Protein AF-A0A0L8HE67-F1 (afdb_monomer_lite)

InterPro domains:
  IPR015919 Cadherin-like superfamily [SSF49313] (31-129)

pLDDT: mean 79.08, std 21.26, range [30.23, 96.44]

Structure (mmCIF, N/CA/C/O backbone):
data_AF-A0A0L8HE67-F1
#
_entry.id   AF-A0A0L8HE67-F1
#
loop_
_atom_site.group_PDB
_atom_site.id
_atom_site.type_symbol
_atom_site.label_atom_id
_atom_site.label_alt_id
_atom_site.label_comp_id
_atom_site.label_asym_id
_atom_site.label_entity_id
_atom_site.label_seq_id
_atom_site.pdbx_PDB_ins_code
_atom_site.Cartn_x
_atom_site.Cartn_y
_atom_site.Cartn_z
_atom_site.occupancy
_atom_site.B_iso_or_equiv
_atom_site.auth_seq_id
_atom_site.auth_comp_id
_atom_site.auth_asym_id
_atom_site.auth_atom_id
_atom_site.pdbx_PDB_model_num
ATOM 1 N N . MET A 1 1 ? 53.140 -35.657 26.227 1.00 46.22 1 MET A N 1
ATOM 2 C CA . MET A 1 1 ? 52.203 -34.653 26.783 1.00 46.22 1 MET A CA 1
ATOM 3 C C . MET A 1 1 ? 52.433 -33.326 26.075 1.00 46.22 1 MET A C 1
ATOM 5 O O . MET A 1 1 ? 53.588 -33.017 25.812 1.00 46.22 1 MET A O 1
ATOM 9 N N . LYS A 1 2 ? 51.345 -32.576 25.841 1.00 36.53 2 LYS A N 1
ATOM 10 C CA . LYS A 1 2 ? 51.148 -31.430 24.923 1.00 36.53 2 LYS A CA 1
ATOM 11 C C . LYS A 1 2 ? 50.919 -31.820 23.466 1.00 36.53 2 LYS A C 1
ATOM 13 O O . LYS A 1 2 ? 51.677 -32.613 22.933 1.00 36.53 2 LYS A O 1
ATOM 18 N N . ALA A 1 3 ? 49.990 -31.228 22.739 1.00 37.62 3 ALA A N 1
ATOM 19 C CA . ALA A 1 3 ? 48.660 -30.669 22.992 1.00 37.62 3 ALA A CA 1
ATOM 20 C C . ALA A 1 3 ? 48.126 -30.441 21.572 1.00 37.62 3 ALA A C 1
ATOM 22 O O . ALA A 1 3 ? 48.887 -30.076 20.675 1.00 37.62 3 ALA A O 1
ATOM 23 N N . ASN A 1 4 ? 46.861 -30.768 21.378 1.00 43.69 4 ASN A N 1
ATOM 24 C CA . ASN A 1 4 ? 46.161 -30.677 20.112 1.00 43.69 4 ASN A CA 1
ATOM 25 C C . ASN A 1 4 ? 45.748 -29.205 19.862 1.00 43.69 4 ASN A C 1
ATOM 27 O O . ASN A 1 4 ? 45.871 -28.378 20.766 1.00 43.69 4 ASN A O 1
ATOM 31 N N . ASP A 1 5 ? 45.229 -28.934 18.661 1.00 48.72 5 ASP A N 1
ATOM 32 C CA . ASP A 1 5 ? 44.349 -27.804 18.296 1.00 48.72 5 ASP A CA 1
ATOM 33 C C . ASP A 1 5 ? 44.995 -26.678 17.466 1.00 48.72 5 ASP A C 1
ATOM 35 O O . ASP A 1 5 ? 45.636 -25.755 17.960 1.00 48.72 5 ASP A O 1
ATOM 39 N N . GLY A 1 6 ? 44.743 -26.732 16.156 1.00 40.28 6 GLY A N 1
ATOM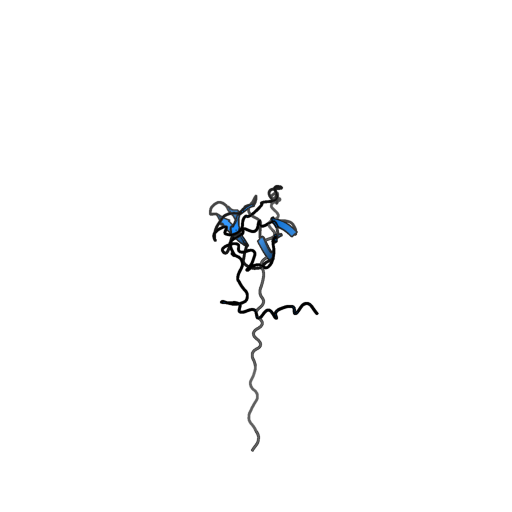 40 C CA . GLY A 1 6 ? 45.060 -25.676 15.196 1.00 40.28 6 GLY A CA 1
ATOM 41 C C . GLY A 1 6 ? 44.181 -25.781 13.952 1.00 40.28 6 GLY A C 1
ATOM 42 O O . GLY A 1 6 ? 44.685 -25.948 12.846 1.00 40.28 6 GLY A O 1
ATOM 43 N N . LEU A 1 7 ? 42.859 -25.760 14.156 1.00 43.41 7 LEU A N 1
ATOM 44 C CA . LEU A 1 7 ? 41.834 -25.689 13.109 1.00 43.41 7 LEU A CA 1
ATOM 45 C C . LEU A 1 7 ? 42.148 -24.556 12.121 1.00 43.41 7 LEU A C 1
ATOM 47 O O . LEU A 1 7 ? 42.139 -23.379 12.476 1.00 43.41 7 LEU A O 1
ATOM 51 N N . THR A 1 8 ? 42.405 -24.915 10.866 1.00 49.41 8 THR A N 1
ATOM 52 C CA . THR A 1 8 ? 42.575 -23.961 9.768 1.00 49.41 8 THR A CA 1
ATOM 53 C C . THR A 1 8 ? 41.190 -23.547 9.269 1.00 49.41 8 THR A C 1
ATOM 55 O O . THR A 1 8 ? 40.507 -24.306 8.583 1.00 49.41 8 THR A O 1
ATOM 58 N N . LEU A 1 9 ? 40.740 -22.357 9.667 1.00 36.81 9 LEU A N 1
ATOM 59 C CA . LEU A 1 9 ? 39.511 -21.737 9.173 1.00 36.81 9 LEU A CA 1
ATOM 60 C C . LEU A 1 9 ? 39.738 -21.216 7.747 1.00 36.81 9 LEU A C 1
ATOM 62 O O . LEU A 1 9 ? 40.539 -20.309 7.531 1.00 36.81 9 LEU A O 1
ATOM 66 N N . TRP A 1 10 ? 39.018 -21.775 6.776 1.00 40.94 10 TRP A N 1
ATOM 67 C CA . TRP A 1 10 ? 38.961 -21.236 5.420 1.00 40.94 10 TRP A CA 1
ATOM 68 C C . TRP A 1 10 ? 37.992 -20.053 5.387 1.00 40.94 10 TRP A C 1
ATOM 70 O O . TRP A 1 10 ? 36.788 -20.213 5.587 1.00 40.94 10 TRP A O 1
ATOM 80 N N . LEU A 1 11 ? 38.521 -18.857 5.138 1.00 33.16 11 LEU A N 1
ATOM 81 C CA . LEU A 1 11 ? 37.728 -17.662 4.875 1.00 33.16 11 LEU A CA 1
ATOM 82 C C . LEU A 1 11 ? 37.204 -17.739 3.432 1.00 33.16 11 LEU A C 1
ATOM 84 O O . LEU A 1 11 ? 37.963 -17.555 2.483 1.00 33.16 11 LEU A O 1
ATOM 88 N N . VAL A 1 12 ? 35.915 -18.030 3.252 1.00 39.56 12 VAL A N 1
ATOM 89 C CA . VAL A 1 12 ? 35.272 -17.952 1.932 1.00 39.56 12 VAL A CA 1
ATOM 90 C C . VAL A 1 12 ? 34.830 -16.509 1.707 1.00 39.56 12 VAL A C 1
ATOM 92 O O . VAL A 1 12 ? 33.843 -16.050 2.277 1.00 39.56 12 VAL A O 1
ATOM 95 N N . VAL A 1 13 ? 35.578 -15.777 0.883 1.00 34.84 13 VAL A N 1
ATOM 96 C CA . VAL A 1 13 ? 35.192 -14.439 0.424 1.00 34.84 13 VAL A CA 1
ATOM 97 C C . VAL A 1 13 ? 34.285 -14.601 -0.794 1.00 34.84 13 VAL A C 1
ATOM 99 O O . VAL A 1 13 ? 34.743 -14.985 -1.867 1.00 34.84 13 VAL A O 1
ATOM 102 N N . ILE A 1 14 ? 32.992 -14.317 -0.638 1.00 37.81 14 ILE A N 1
ATOM 103 C CA . ILE A 1 14 ? 32.044 -14.255 -1.757 1.00 37.81 14 ILE A CA 1
ATOM 104 C C . ILE A 1 14 ? 32.048 -12.816 -2.283 1.00 37.81 14 ILE A C 1
ATOM 106 O O . ILE A 1 14 ? 31.448 -11.928 -1.681 1.00 37.81 14 ILE A O 1
ATOM 110 N N . GLN A 1 15 ? 32.739 -12.565 -3.398 1.00 36.56 15 GLN A N 1
ATOM 111 C CA . GLN A 1 15 ? 32.585 -11.311 -4.139 1.00 36.56 15 GLN A CA 1
ATOM 112 C C . GLN A 1 15 ? 31.287 -11.361 -4.952 1.00 36.56 15 GLN A C 1
ATOM 114 O O . GLN A 1 15 ? 31.182 -12.084 -5.941 1.00 36.56 15 GLN A O 1
ATOM 119 N N . LEU A 1 16 ? 30.294 -10.573 -4.538 1.00 30.66 16 LEU A N 1
ATOM 120 C CA . LEU A 1 16 ? 29.086 -10.327 -5.319 1.00 30.66 16 LEU A CA 1
ATOM 121 C C . LEU A 1 16 ? 29.402 -9.280 -6.399 1.00 30.66 16 LEU A C 1
ATOM 123 O O . LEU A 1 16 ? 29.378 -8.077 -6.143 1.00 30.66 16 LEU A O 1
ATOM 127 N N . LEU A 1 17 ? 29.728 -9.736 -7.609 1.00 30.23 17 LEU A N 1
ATOM 128 C CA . LEU A 1 17 ? 29.886 -8.866 -8.773 1.00 30.23 17 LEU A CA 1
ATOM 129 C C . LEU A 1 17 ? 28.496 -8.467 -9.296 1.00 30.23 17 LEU A C 1
ATOM 131 O O . LEU A 1 17 ? 27.870 -9.204 -10.056 1.00 30.23 17 LEU A O 1
ATOM 135 N N . VAL A 1 18 ? 28.002 -7.297 -8.888 1.00 34.91 18 VAL A N 1
ATOM 136 C CA . VAL A 1 18 ? 26.814 -6.686 -9.500 1.00 34.91 18 VAL A CA 1
ATOM 137 C C . VAL A 1 18 ? 27.236 -6.089 -10.841 1.00 34.91 18 VAL A C 1
ATOM 139 O O . VAL A 1 18 ? 27.884 -5.046 -10.900 1.00 34.91 18 VAL A O 1
ATOM 142 N N . VAL A 1 19 ? 26.894 -6.770 -11.934 1.00 35.12 19 VAL A N 1
ATOM 143 C CA . VAL A 1 19 ? 27.101 -6.258 -13.293 1.00 35.12 19 VAL A CA 1
ATOM 144 C C . VAL A 1 19 ? 26.093 -5.133 -13.540 1.00 35.12 19 VAL A C 1
ATOM 146 O O . VAL A 1 19 ? 24.938 -5.376 -13.883 1.00 35.12 19 VAL A O 1
ATOM 149 N N . LEU A 1 20 ? 26.526 -3.884 -13.357 1.00 34.91 20 LEU A N 1
ATOM 150 C CA . LEU A 1 20 ? 25.793 -2.705 -13.817 1.00 34.91 20 LEU A CA 1
ATOM 151 C C . LEU A 1 20 ? 25.859 -2.663 -15.345 1.00 34.91 20 LEU A C 1
ATOM 153 O O . LEU A 1 20 ? 26.869 -2.283 -15.935 1.00 34.91 20 LEU A O 1
ATOM 157 N N . LYS A 1 21 ? 24.775 -3.085 -15.996 1.00 35.28 21 LYS A N 1
ATOM 158 C CA . LYS A 1 21 ? 24.605 -2.963 -17.444 1.00 35.28 21 LYS A CA 1
ATOM 159 C C . LYS A 1 21 ? 24.426 -1.476 -17.774 1.00 35.28 21 LYS A C 1
ATOM 161 O O . LYS A 1 21 ? 23.324 -0.945 -17.687 1.00 35.28 21 LYS A O 1
ATOM 166 N N . THR A 1 22 ? 25.507 -0.784 -18.127 1.00 43.28 22 THR A N 1
ATOM 167 C CA . THR A 1 22 ? 25.475 0.610 -18.594 1.00 43.28 22 THR A CA 1
ATOM 168 C C . THR A 1 22 ? 25.003 0.674 -20.047 1.00 43.28 22 THR A C 1
ATOM 170 O O . THR A 1 22 ? 25.760 0.945 -20.972 1.00 43.28 22 THR A O 1
ATOM 173 N N . GLY A 1 23 ? 23.715 0.405 -20.254 1.00 41.38 23 GLY A N 1
ATOM 174 C CA . GLY A 1 23 ? 23.005 0.761 -21.478 1.00 41.38 23 GLY A CA 1
ATOM 175 C C . GLY A 1 23 ? 22.181 2.016 -21.227 1.00 41.38 23 GLY A C 1
ATOM 176 O O . GLY A 1 23 ? 21.016 1.908 -20.860 1.00 41.38 23 GLY A O 1
ATOM 177 N N . PHE A 1 24 ? 22.772 3.203 -21.393 1.00 41.34 24 PHE A N 1
ATOM 178 C CA . PHE A 1 24 ? 22.009 4.453 -21.432 1.00 41.34 24 PHE A CA 1
ATOM 179 C C . PHE A 1 24 ? 21.224 4.509 -22.747 1.00 41.34 24 PHE A C 1
ATOM 181 O O . PHE A 1 24 ? 21.668 5.075 -23.742 1.00 41.34 24 PHE A O 1
ATOM 188 N N . VAL A 1 25 ? 20.042 3.901 -22.751 1.00 46.69 25 VAL A N 1
ATOM 189 C CA . VAL A 1 25 ? 18.968 4.307 -23.654 1.00 46.69 25 VAL A CA 1
ATOM 190 C C . VAL A 1 25 ? 18.226 5.392 -22.890 1.00 46.69 25 VAL A C 1
ATOM 192 O O . VAL A 1 25 ? 17.729 5.137 -21.794 1.00 46.69 25 VAL A O 1
ATOM 195 N N . SER A 1 26 ? 18.208 6.619 -23.411 1.00 48.47 26 SER A N 1
ATOM 196 C CA . SER A 1 26 ? 17.428 7.724 -22.842 1.00 48.47 26 SER A CA 1
ATOM 197 C C . SER A 1 26 ? 15.932 7.449 -23.044 1.00 48.47 26 SER A C 1
ATOM 199 O O . SER A 1 26 ? 15.270 8.092 -23.854 1.00 48.47 26 SER A O 1
ATOM 201 N N . GLY A 1 27 ? 15.415 6.442 -22.342 1.00 62.47 27 GLY A N 1
ATOM 202 C CA . GLY A 1 27 ? 13.994 6.220 -22.146 1.00 62.47 27 GLY A CA 1
ATOM 203 C C . GLY A 1 27 ? 13.473 7.287 -21.195 1.00 62.47 27 GLY A C 1
ATOM 204 O O . GLY A 1 27 ? 14.085 7.562 -20.159 1.00 62.47 27 GLY A O 1
ATOM 205 N N . VAL A 1 28 ? 12.375 7.934 -21.570 1.00 71.69 28 VAL A N 1
ATOM 206 C CA . VAL A 1 28 ? 11.735 8.932 -20.716 1.00 71.69 28 VAL A CA 1
ATOM 207 C C . VAL A 1 28 ? 11.088 8.205 -19.531 1.00 71.69 28 VAL A C 1
ATOM 209 O O . VAL A 1 28 ? 10.159 7.411 -19.699 1.00 71.69 28 VAL A O 1
ATOM 212 N N . CYS A 1 29 ? 11.632 8.449 -18.338 1.00 78.62 29 CYS A N 1
ATOM 213 C CA . CYS A 1 29 ? 11.173 7.898 -17.064 1.00 78.62 29 CYS A CA 1
ATOM 214 C C . CYS A 1 29 ? 10.008 8.728 -16.512 1.00 78.62 29 CYS A C 1
ATOM 216 O O .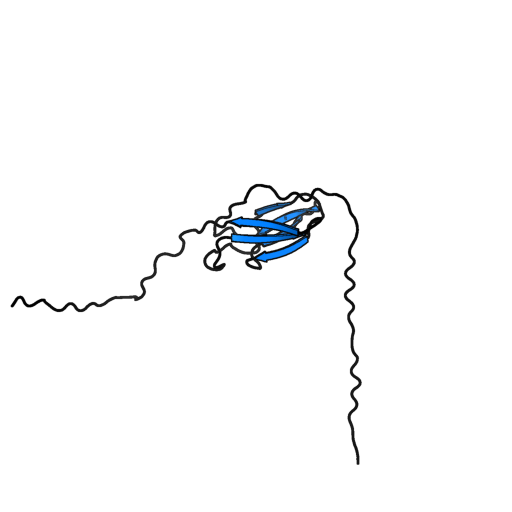 CYS A 1 29 ? 10.180 9.485 -15.547 1.00 78.62 29 CYS A O 1
ATOM 218 N N . ASP A 1 30 ? 8.842 8.605 -17.139 1.00 76.31 30 ASP A N 1
ATOM 219 C CA . ASP A 1 30 ? 7.651 9.337 -16.733 1.00 76.31 30 ASP A CA 1
ATOM 220 C C . ASP A 1 30 ? 6.848 8.534 -15.714 1.00 76.31 30 ASP A C 1
ATOM 222 O O . ASP A 1 30 ? 6.468 7.381 -15.925 1.00 76.31 30 ASP A O 1
ATOM 226 N N . ILE A 1 31 ? 6.578 9.181 -14.582 1.00 73.88 31 ILE A N 1
ATOM 227 C CA . ILE A 1 31 ? 5.544 8.740 -13.654 1.00 73.88 31 ILE A CA 1
ATOM 228 C C . ILE A 1 31 ? 4.242 9.402 -14.116 1.00 73.88 31 ILE A C 1
ATOM 230 O O . ILE A 1 31 ? 4.260 10.608 -14.380 1.00 73.88 31 ILE A O 1
ATOM 234 N N . PRO A 1 32 ? 3.105 8.685 -14.179 1.00 67.62 32 PRO A N 1
ATOM 235 C CA . PRO A 1 32 ? 1.817 9.332 -14.400 1.00 67.62 32 PRO A CA 1
ATOM 236 C C . PRO A 1 32 ? 1.610 10.447 -13.361 1.00 67.62 32 PRO A C 1
ATOM 238 O O . PRO A 1 32 ? 1.583 10.195 -12.160 1.00 67.62 32 PRO A O 1
ATOM 241 N N . SER A 1 33 ? 1.481 11.694 -13.826 1.00 54.72 33 SER A N 1
ATOM 242 C CA . SER A 1 33 ? 1.409 12.895 -12.972 1.00 54.72 33 SER A CA 1
ATOM 243 C C . SER A 1 33 ? 0.158 12.957 -12.082 1.00 54.72 33 SER A C 1
ATOM 245 O O . SER A 1 33 ? 0.037 13.858 -11.251 1.00 54.72 33 SER A O 1
ATOM 247 N N . SER A 1 34 ? -0.795 12.044 -12.254 1.00 59.59 34 SER A N 1
ATOM 248 C CA . SER A 1 34 ? -1.981 11.954 -11.411 1.00 59.59 34 SER A CA 1
ATOM 249 C C . SER A 1 34 ? -1.629 11.309 -10.075 1.00 59.59 34 SER A C 1
ATOM 251 O O . SER A 1 34 ? -1.145 10.179 -10.040 1.00 59.59 34 SER A O 1
ATOM 253 N N . THR A 1 35 ? -1.934 11.986 -8.968 1.00 64.69 35 THR A N 1
ATOM 254 C CA . THR A 1 35 ? -2.009 11.330 -7.660 1.00 64.69 35 THR A CA 1
ATOM 255 C C . THR A 1 35 ? -3.053 10.218 -7.739 1.00 64.69 35 THR A C 1
ATOM 257 O O . THR A 1 35 ? -4.230 10.487 -7.968 1.00 64.69 35 THR A O 1
ATOM 260 N N . ILE A 1 36 ? -2.620 8.966 -7.593 1.00 80.00 36 ILE A N 1
ATOM 261 C CA . ILE A 1 36 ? -3.509 7.807 -7.669 1.00 80.00 36 ILE A CA 1
ATOM 262 C C . ILE A 1 36 ? -4.053 7.556 -6.269 1.00 80.00 36 ILE A C 1
ATOM 264 O O . ILE A 1 36 ? -3.316 7.142 -5.372 1.00 80.00 36 ILE A O 1
ATOM 268 N N . LEU A 1 37 ? -5.335 7.860 -6.084 1.00 88.00 37 LEU A N 1
ATOM 269 C CA . LEU A 1 37 ? -6.049 7.602 -4.842 1.00 88.00 37 LEU A CA 1
ATOM 270 C C . LEU A 1 37 ? -6.406 6.116 -4.771 1.00 88.00 37 LEU A C 1
ATOM 272 O O . LEU A 1 37 ? -7.084 5.599 -5.657 1.00 88.00 37 LEU A O 1
ATOM 276 N N . LEU A 1 38 ? -5.954 5.442 -3.718 1.00 92.19 38 LEU A N 1
ATOM 277 C CA . LEU A 1 38 ? -6.371 4.083 -3.402 1.00 92.19 38 LEU A CA 1
ATOM 278 C C . LEU A 1 38 ? -7.478 4.127 -2.359 1.00 92.19 38 LEU A C 1
ATOM 280 O O . LEU A 1 38 ? -7.503 4.997 -1.491 1.00 92.19 38 LEU A O 1
ATOM 284 N N . THR A 1 39 ? -8.379 3.162 -2.424 1.00 92.38 39 THR A N 1
ATOM 285 C CA . THR A 1 39 ? -9.307 2.889 -1.331 1.00 92.38 39 THR A CA 1
ATOM 286 C C . THR A 1 39 ? -8.763 1.719 -0.529 1.00 92.38 39 THR A C 1
ATOM 288 O O . THR A 1 39 ? -8.043 0.864 -1.047 1.00 92.38 39 THR A O 1
ATOM 291 N N . GLU A 1 40 ? -9.077 1.685 0.751 1.00 93.19 40 GLU A N 1
ATOM 292 C CA . GLU A 1 40 ? -8.879 0.492 1.552 1.00 93.19 40 GLU A CA 1
ATOM 293 C C . GLU A 1 40 ? -9.598 -0.733 0.955 1.00 93.19 40 GLU A C 1
ATOM 295 O O . GLU A 1 40 ? -10.556 -0.604 0.188 1.00 93.19 40 GLU A O 1
ATOM 300 N N . ASN A 1 41 ? -9.118 -1.931 1.285 1.00 93.00 41 ASN A N 1
ATOM 301 C CA . ASN A 1 41 ? -9.570 -3.223 0.765 1.00 93.00 41 ASN A CA 1
ATOM 302 C C . ASN A 1 41 ? -9.357 -3.440 -0.729 1.00 93.00 41 ASN A C 1
ATOM 304 O O . ASN A 1 41 ? -9.929 -4.366 -1.309 1.00 93.00 41 ASN A O 1
ATOM 308 N N . VAL A 1 42 ? -8.490 -2.645 -1.363 1.00 93.12 42 VAL A N 1
ATOM 309 C CA . VAL A 1 42 ? -7.982 -2.991 -2.692 1.00 93.12 42 VAL A CA 1
ATOM 310 C C . VAL A 1 42 ? -7.333 -4.380 -2.602 1.00 93.12 42 VAL A C 1
ATOM 312 O O . VAL A 1 42 ? -6.389 -4.555 -1.821 1.00 93.12 42 VAL A O 1
ATOM 315 N N . PRO A 1 43 ? -7.820 -5.375 -3.372 1.00 95.12 43 PRO A N 1
ATOM 316 C CA . PRO A 1 43 ? -7.308 -6.734 -3.301 1.00 95.12 43 PRO A CA 1
ATOM 317 C C . PRO A 1 43 ? -5.838 -6.808 -3.686 1.00 95.12 43 PRO A C 1
ATOM 319 O O . PRO A 1 43 ? -5.319 -5.950 -4.406 1.00 95.12 43 PRO A O 1
ATOM 322 N N . LYS A 1 44 ? -5.184 -7.891 -3.269 1.00 95.88 44 LYS A N 1
ATOM 323 C CA . LYS A 1 44 ? -3.861 -8.268 -3.768 1.00 95.88 44 LYS A CA 1
ATOM 324 C C . LYS A 1 44 ? -3.860 -8.377 -5.303 1.00 95.88 44 LYS A C 1
ATOM 326 O O . LYS A 1 44 ? -4.865 -8.744 -5.902 1.00 95.88 44 LYS A O 1
ATOM 331 N N . ASP A 1 45 ? -2.708 -8.097 -5.910 1.00 94.81 45 ASP A N 1
ATOM 332 C CA . ASP A 1 45 ? -2.439 -8.177 -7.348 1.00 94.81 45 ASP A CA 1
ATOM 333 C C . ASP A 1 45 ? -3.219 -7.163 -8.205 1.00 94.81 45 ASP A C 1
ATOM 335 O O . ASP A 1 45 ? -3.207 -7.239 -9.434 1.00 94.81 45 ASP A O 1
ATOM 339 N N . THR A 1 46 ? -3.820 -6.149 -7.578 1.00 93.56 46 THR A N 1
ATOM 340 C CA . THR A 1 46 ? -4.459 -5.032 -8.280 1.00 93.56 46 THR A CA 1
ATOM 341 C C . THR A 1 46 ? -3.395 -4.097 -8.838 1.00 93.56 46 THR A C 1
ATOM 343 O O . THR A 1 46 ? -2.537 -3.617 -8.097 1.00 93.56 46 THR A O 1
ATOM 346 N N . VAL A 1 47 ? -3.450 -3.814 -10.140 1.00 92.56 47 VAL A N 1
ATOM 347 C CA . VAL A 1 47 ? -2.557 -2.846 -10.790 1.00 92.56 47 VAL A CA 1
ATOM 348 C C . VAL A 1 47 ? -2.951 -1.433 -10.370 1.00 92.56 47 VAL A C 1
ATOM 350 O O . VAL A 1 47 ? -4.091 -1.023 -10.566 1.00 92.56 47 VAL A O 1
ATOM 353 N N . VAL A 1 48 ? -2.000 -0.689 -9.805 1.00 91.38 48 VAL A N 1
ATOM 354 C CA . VAL A 1 48 ? -2.221 0.674 -9.299 1.00 91.38 48 VAL A CA 1
ATOM 355 C C . VAL A 1 48 ? -1.539 1.745 -10.138 1.00 91.38 48 VAL A C 1
ATOM 357 O O . VAL A 1 48 ? -1.957 2.890 -10.084 1.00 91.38 48 VAL A O 1
ATOM 360 N N . ALA A 1 49 ? -0.502 1.414 -10.909 1.00 89.25 49 ALA A N 1
ATOM 361 C CA . ALA A 1 49 ? 0.147 2.364 -11.809 1.00 89.25 49 ALA A CA 1
ATOM 362 C C . ALA A 1 49 ? 0.842 1.636 -12.959 1.00 89.25 49 ALA A C 1
ATOM 364 O O . ALA A 1 49 ? 1.473 0.606 -12.737 1.00 89.25 49 ALA A O 1
ATOM 365 N N . ASN A 1 50 ? 0.793 2.211 -14.159 1.00 87.75 50 ASN A N 1
ATOM 366 C CA . ASN A 1 50 ? 1.610 1.782 -15.293 1.00 87.75 50 ASN A CA 1
ATOM 367 C C . ASN A 1 50 ? 2.794 2.739 -15.445 1.00 87.75 50 ASN A C 1
ATOM 369 O O . ASN A 1 50 ? 2.624 3.952 -15.322 1.00 87.75 50 ASN A O 1
ATOM 373 N N . LEU A 1 51 ? 3.978 2.192 -15.704 1.00 86.56 51 LEU A N 1
ATOM 374 C CA . LEU A 1 51 ? 5.217 2.941 -15.877 1.00 86.56 51 LEU A CA 1
ATOM 375 C C . LEU A 1 51 ? 5.672 2.855 -17.336 1.00 86.56 51 LEU A C 1
ATOM 377 O O . LEU A 1 51 ? 5.494 1.832 -18.001 1.00 86.56 51 LEU A O 1
ATOM 381 N N . THR A 1 52 ? 6.252 3.937 -17.848 1.00 76.56 52 THR A N 1
ATOM 382 C CA . THR A 1 52 ? 6.743 3.996 -19.230 1.00 76.56 52 THR A CA 1
ATOM 383 C C . THR A 1 52 ? 8.110 3.325 -19.354 1.00 76.56 52 THR A C 1
ATOM 385 O O . THR A 1 52 ? 8.951 3.495 -18.483 1.00 76.56 52 THR A O 1
ATOM 388 N N . THR A 1 53 ? 8.397 2.667 -20.480 1.00 70.19 53 THR A N 1
ATOM 389 C CA . THR A 1 53 ? 9.737 2.135 -20.836 1.00 70.19 53 THR A CA 1
ATOM 390 C C . THR A 1 53 ? 10.284 0.993 -19.959 1.00 70.19 53 THR A C 1
ATOM 392 O O . THR A 1 53 ? 9.689 0.606 -18.954 1.00 70.19 53 THR A O 1
ATOM 395 N N . ASP A 1 54 ? 11.446 0.465 -20.364 1.00 68.31 54 ASP A N 1
ATOM 396 C CA . ASP A 1 54 ? 11.966 -0.844 -19.949 1.00 68.31 54 ASP A CA 1
ATOM 397 C C . ASP A 1 54 ? 13.061 -0.780 -18.859 1.00 68.31 54 ASP A C 1
ATOM 399 O O . ASP A 1 54 ? 13.778 -1.760 -18.652 1.00 68.31 54 ASP A O 1
ATOM 403 N N . ASN A 1 55 ? 13.252 0.358 -18.174 1.00 82.12 55 ASN A N 1
ATOM 404 C CA . ASN A 1 55 ? 14.391 0.540 -17.256 1.00 82.12 55 ASN A CA 1
ATOM 405 C C . ASN A 1 55 ? 14.007 1.063 -15.865 1.00 82.12 55 ASN A C 1
ATOM 407 O O . ASN A 1 55 ? 14.593 2.020 -15.355 1.00 82.12 55 ASN A O 1
ATOM 411 N N . TRP A 1 56 ? 13.019 0.421 -15.245 1.00 88.75 56 TRP A N 1
ATOM 412 C CA . TRP A 1 56 ? 12.650 0.684 -13.857 1.00 88.75 56 TRP A CA 1
ATOM 413 C C . TRP A 1 56 ? 13.243 -0.359 -12.921 1.00 88.75 56 TRP A C 1
ATOM 415 O O . TRP A 1 56 ? 13.194 -1.559 -13.185 1.00 88.75 56 TRP A O 1
ATOM 425 N N . SER A 1 57 ? 13.727 0.091 -11.767 1.00 91.25 57 SER A N 1
ATOM 426 C CA . SER A 1 57 ? 13.980 -0.794 -10.631 1.00 91.25 57 SER A CA 1
ATOM 427 C C . SER A 1 57 ? 13.293 -0.291 -9.366 1.00 91.25 57 SER A C 1
ATOM 429 O O . SER A 1 57 ? 13.052 0.905 -9.189 1.00 91.25 57 SER A O 1
ATOM 431 N N . PHE A 1 58 ? 12.922 -1.236 -8.504 1.00 92.69 58 PHE A N 1
ATOM 432 C CA . PHE A 1 58 ? 12.267 -0.960 -7.232 1.00 92.69 58 PHE A CA 1
ATOM 433 C C . PHE A 1 58 ? 13.325 -0.793 -6.146 1.00 92.69 58 PHE A C 1
ATOM 435 O O . PHE A 1 58 ? 14.134 -1.696 -5.940 1.00 92.69 58 PHE A O 1
ATOM 442 N N . SER A 1 59 ? 13.305 0.346 -5.456 1.00 93.88 59 SER A N 1
ATOM 443 C CA . SER A 1 59 ? 14.189 0.596 -4.317 1.00 93.88 59 SER A CA 1
ATOM 444 C C . SER A 1 59 ? 13.511 0.159 -3.022 1.00 93.88 59 SER A C 1
ATOM 446 O O . SER A 1 59 ? 13.953 -0.788 -2.372 1.00 93.88 59 SER A O 1
ATOM 448 N N . ASN A 1 60 ? 12.397 0.802 -2.657 1.00 94.19 60 ASN A N 1
ATOM 449 C CA . ASN A 1 60 ? 11.642 0.460 -1.455 1.00 94.19 60 ASN A CA 1
ATOM 450 C C . ASN A 1 60 ? 10.172 0.916 -1.524 1.00 94.19 60 ASN A C 1
ATOM 452 O O . ASN A 1 60 ? 9.768 1.685 -2.400 1.00 94.19 60 ASN A O 1
ATOM 456 N N . SER A 1 61 ? 9.373 0.456 -0.557 1.00 94.00 61 SER A N 1
ATOM 457 C CA . SER A 1 61 ? 8.065 1.033 -0.246 1.00 94.00 61 SER A CA 1
ATOM 458 C C . SER A 1 61 ? 7.906 1.258 1.252 1.00 94.00 61 SER A C 1
ATOM 460 O O . SER A 1 61 ? 8.458 0.521 2.070 1.00 94.00 61 SER A O 1
ATOM 462 N N . THR A 1 62 ? 7.113 2.261 1.615 1.00 94.69 62 THR A N 1
ATOM 463 C CA . THR A 1 62 ? 6.704 2.534 2.994 1.00 94.69 62 THR A CA 1
ATOM 464 C C . THR A 1 62 ? 5.187 2.722 3.052 1.00 94.69 62 THR A C 1
ATOM 466 O O . THR A 1 62 ? 4.705 3.695 2.476 1.00 94.69 62 THR A O 1
ATOM 469 N N . PRO A 1 63 ? 4.439 1.862 3.765 1.00 94.75 63 PRO A N 1
ATOM 470 C CA . PRO A 1 63 ? 4.904 0.660 4.464 1.00 94.75 63 PRO A CA 1
ATOM 471 C C . PRO A 1 63 ? 5.510 -0.403 3.530 1.00 94.75 63 PRO A C 1
ATOM 473 O O . PRO A 1 63 ? 5.224 -0.451 2.328 1.00 94.75 63 PRO A O 1
ATOM 476 N N . PHE A 1 64 ? 6.379 -1.250 4.081 1.00 93.31 64 PHE A N 1
ATOM 477 C CA . PHE A 1 64 ? 7.025 -2.318 3.319 1.00 93.31 64 PHE A CA 1
ATOM 478 C C . PHE A 1 64 ? 6.014 -3.411 2.944 1.00 93.31 64 PHE A C 1
ATOM 480 O O . PHE A 1 64 ? 5.167 -3.781 3.754 1.00 93.31 64 PHE A O 1
ATOM 487 N N . GLY A 1 65 ? 6.114 -3.936 1.721 1.00 92.94 65 GLY A N 1
ATOM 488 C CA . GLY A 1 65 ? 5.357 -5.117 1.293 1.00 92.94 65 GLY A CA 1
ATOM 489 C C . GLY A 1 65 ? 3.919 -4.866 0.829 1.00 92.94 65 GLY A C 1
ATOM 490 O O . GLY A 1 65 ? 3.195 -5.829 0.603 1.00 92.94 65 GLY A O 1
ATOM 491 N N . TYR A 1 66 ? 3.491 -3.612 0.660 1.00 95.06 66 TYR A N 1
ATOM 492 C CA . TYR A 1 66 ? 2.149 -3.299 0.141 1.00 95.06 66 TYR A CA 1
ATOM 493 C C . TYR A 1 66 ? 2.120 -3.092 -1.370 1.00 95.06 66 TYR A C 1
ATOM 495 O O . TYR A 1 66 ? 1.109 -3.390 -1.998 1.00 95.06 66 TYR A O 1
ATOM 503 N N . ILE A 1 67 ? 3.222 -2.636 -1.969 1.00 95.50 67 ILE A N 1
ATOM 504 C CA . ILE A 1 67 ? 3.337 -2.402 -3.411 1.00 95.50 67 ILE A CA 1
ATOM 505 C C . ILE A 1 67 ? 4.575 -3.117 -3.940 1.00 95.50 67 ILE A C 1
ATOM 507 O O . ILE A 1 67 ? 5.623 -3.117 -3.297 1.00 95.50 67 ILE A O 1
ATOM 511 N N . THR A 1 68 ? 4.450 -3.709 -5.124 1.00 95.38 68 THR A N 1
ATOM 512 C CA . THR A 1 68 ? 5.555 -4.348 -5.845 1.00 95.38 68 THR A CA 1
ATOM 513 C C . THR A 1 68 ? 5.621 -3.851 -7.276 1.00 95.38 68 THR A C 1
ATOM 515 O O . THR A 1 68 ? 4.599 -3.531 -7.882 1.00 95.38 68 THR A O 1
ATOM 518 N N . LEU A 1 69 ? 6.839 -3.810 -7.810 1.00 94.38 69 LEU A N 1
ATOM 519 C CA . LEU A 1 69 ? 7.098 -3.594 -9.225 1.00 94.38 69 LEU A CA 1
ATOM 520 C C . LEU A 1 69 ? 7.041 -4.934 -9.961 1.00 94.38 69 LEU A C 1
ATOM 522 O O . LEU A 1 69 ? 7.594 -5.929 -9.488 1.00 94.38 69 LEU A O 1
ATOM 526 N N . GLN A 1 70 ? 6.375 -4.961 -11.106 1.00 93.06 70 GLN A N 1
ATOM 527 C CA . GLN A 1 70 ? 6.309 -6.106 -12.007 1.00 93.06 70 GLN A CA 1
ATOM 528 C C . GLN A 1 70 ? 6.543 -5.648 -13.439 1.00 93.06 70 GLN A C 1
ATOM 530 O O . GLN A 1 70 ? 6.255 -4.503 -13.781 1.00 93.06 70 GLN A O 1
ATOM 535 N N . ASN A 1 71 ? 7.031 -6.556 -14.272 1.00 90.31 71 ASN A N 1
ATOM 536 C CA . ASN A 1 71 ? 7.109 -6.384 -15.711 1.00 90.31 71 ASN A CA 1
ATOM 537 C C . ASN A 1 71 ? 6.135 -7.342 -16.404 1.00 90.31 71 ASN A C 1
ATOM 539 O O . ASN A 1 71 ? 5.900 -8.456 -15.939 1.00 90.31 71 ASN A O 1
ATOM 543 N N . ASN A 1 72 ? 5.568 -6.914 -17.527 1.00 82.75 72 ASN A N 1
ATOM 544 C CA . ASN A 1 72 ? 4.806 -7.801 -18.397 1.00 82.75 72 ASN A CA 1
ATOM 545 C C . ASN A 1 72 ? 5.702 -8.418 -19.485 1.00 82.75 72 ASN A C 1
ATOM 547 O O . ASN A 1 72 ? 6.879 -8.086 -19.632 1.00 82.75 72 ASN A O 1
ATOM 551 N N . THR A 1 73 ? 5.121 -9.314 -20.284 1.00 82.88 73 THR A N 1
ATOM 552 C CA . THR A 1 73 ? 5.802 -9.995 -21.399 1.00 82.88 73 THR A CA 1
ATOM 553 C C . THR A 1 73 ? 6.278 -9.037 -22.498 1.00 82.88 73 THR A C 1
ATOM 555 O O . THR A 1 73 ? 7.148 -9.396 -23.283 1.00 82.88 73 THR A O 1
ATOM 558 N N . PHE A 1 74 ? 5.735 -7.819 -22.548 1.00 78.00 74 PHE A N 1
ATOM 559 C CA . PHE A 1 74 ? 6.043 -6.802 -23.553 1.00 78.00 74 PHE A CA 1
ATOM 560 C C . PHE A 1 74 ? 7.081 -5.772 -23.077 1.00 78.00 74 PHE A C 1
ATOM 562 O O . PHE A 1 74 ? 7.298 -4.783 -23.766 1.00 78.00 74 PHE A O 1
ATOM 569 N N . GLY A 1 75 ? 7.709 -5.983 -21.914 1.00 76.50 75 GLY A N 1
ATOM 570 C CA . GLY A 1 75 ? 8.750 -5.096 -21.378 1.00 76.50 75 GLY A CA 1
ATOM 571 C C . GLY A 1 75 ? 8.232 -3.917 -20.551 1.00 76.50 75 GLY A C 1
ATOM 572 O O . GLY A 1 75 ? 9.022 -3.257 -19.883 1.00 76.50 75 GLY A O 1
ATOM 573 N N . TYR A 1 76 ? 6.915 -3.699 -20.492 1.00 81.81 76 TYR A N 1
ATOM 574 C CA . TYR A 1 76 ? 6.346 -2.622 -19.686 1.00 81.81 76 TYR A CA 1
ATOM 575 C C . TYR A 1 76 ? 6.333 -2.971 -18.205 1.00 81.81 76 TYR A C 1
ATOM 577 O O . TYR A 1 76 ? 6.018 -4.100 -17.812 1.00 81.81 76 TYR A O 1
ATOM 585 N N . PHE A 1 77 ? 6.589 -1.958 -17.384 1.00 89.62 77 PHE A N 1
ATOM 586 C CA . PHE A 1 77 ? 6.559 -2.062 -15.937 1.00 89.62 77 PHE A CA 1
ATOM 587 C C . PHE A 1 77 ? 5.255 -1.512 -15.362 1.00 89.62 77 PHE A C 1
ATOM 589 O O . PHE A 1 77 ? 4.683 -0.545 -15.861 1.00 89.62 77 PHE A O 1
ATOM 596 N N . TYR A 1 78 ? 4.790 -2.116 -14.278 1.00 90.75 78 TYR A N 1
ATOM 597 C CA . TYR A 1 78 ? 3.623 -1.658 -13.542 1.00 90.75 78 TYR A CA 1
ATOM 598 C C . TYR A 1 78 ? 3.785 -1.929 -12.049 1.00 90.75 78 TYR A C 1
ATOM 600 O O . TYR A 1 78 ? 4.495 -2.841 -11.619 1.00 90.75 78 TYR A O 1
ATOM 608 N N . LEU A 1 79 ? 3.120 -1.106 -11.250 1.00 92.62 79 LEU A N 1
ATOM 609 C CA . LEU A 1 79 ? 2.994 -1.296 -9.817 1.00 92.62 79 LEU A CA 1
ATOM 610 C C . LEU A 1 79 ? 1.699 -2.035 -9.526 1.00 92.62 79 LEU A C 1
ATOM 612 O O . LEU A 1 79 ? 0.640 -1.665 -10.038 1.00 92.62 79 LEU A O 1
ATOM 616 N N . LYS A 1 80 ? 1.777 -3.049 -8.670 1.00 94.25 80 LYS A N 1
ATOM 617 C CA . LYS A 1 80 ? 0.607 -3.762 -8.160 1.00 94.25 80 LYS A CA 1
ATOM 618 C C . LYS A 1 80 ? 0.634 -3.877 -6.646 1.00 94.25 80 LYS A C 1
ATOM 620 O O . LYS A 1 80 ? 1.706 -3.857 -6.033 1.00 94.25 80 LYS A O 1
ATOM 625 N N . THR A 1 81 ? -0.536 -4.055 -6.052 1.00 95.69 81 THR A N 1
ATOM 626 C CA . THR A 1 81 ? -0.659 -4.382 -4.633 1.00 95.69 81 THR A CA 1
ATOM 627 C C . THR A 1 81 ? -0.074 -5.768 -4.350 1.00 95.69 81 THR A C 1
ATOM 629 O O . THR A 1 81 ? -0.372 -6.747 -5.032 1.00 95.69 81 THR A O 1
ATOM 632 N N . ALA A 1 82 ? 0.796 -5.870 -3.347 1.00 96.06 82 ALA A N 1
ATOM 633 C CA . ALA A 1 82 ? 1.386 -7.146 -2.926 1.00 96.06 82 ALA A CA 1
ATOM 634 C C . ALA A 1 82 ? 0.511 -7.898 -1.912 1.00 96.06 82 ALA A C 1
ATOM 636 O O . ALA A 1 82 ? 0.641 -9.116 -1.757 1.00 96.06 82 ALA A O 1
ATOM 637 N N . LYS A 1 83 ? -0.399 -7.179 -1.252 1.00 95.81 83 LYS A N 1
ATOM 638 C CA . LYS A 1 83 ? -1.418 -7.702 -0.345 1.00 95.81 83 LYS A CA 1
ATOM 639 C C . LYS A 1 83 ? -2.626 -6.767 -0.312 1.00 95.81 83 LYS A C 1
ATOM 641 O O . LYS A 1 83 ? -2.604 -5.723 -0.962 1.00 95.81 83 LYS A O 1
ATOM 646 N N . VAL A 1 84 ? -3.665 -7.168 0.416 1.00 95.81 84 VAL A N 1
ATOM 647 C CA . VAL A 1 84 ? -4.843 -6.325 0.647 1.00 95.81 84 VAL A CA 1
ATOM 648 C C . VAL A 1 84 ? -4.414 -5.052 1.380 1.00 95.81 84 VAL A C 1
ATOM 650 O O . VAL A 1 84 ? -3.590 -5.109 2.294 1.00 95.81 84 VAL A O 1
ATOM 653 N N . ILE A 1 85 ? -4.916 -3.906 0.926 1.00 95.44 85 ILE A N 1
ATOM 654 C CA . ILE A 1 85 ? -4.669 -2.616 1.573 1.00 95.44 85 ILE A CA 1
ATOM 655 C C . ILE A 1 85 ? -5.571 -2.504 2.803 1.00 95.44 85 ILE A C 1
ATOM 657 O O . ILE A 1 85 ? -6.784 -2.572 2.654 1.00 95.44 85 ILE A O 1
ATOM 661 N N . ASP A 1 86 ? -4.972 -2.308 3.973 1.00 95.06 86 ASP A N 1
ATOM 662 C CA . ASP A 1 86 ? -5.645 -2.211 5.276 1.00 95.06 86 ASP A CA 1
ATOM 663 C C . ASP A 1 86 ? -4.972 -1.071 6.064 1.00 95.06 86 ASP A C 1
ATOM 665 O O . ASP A 1 86 ? -3.766 -1.118 6.344 1.00 95.06 86 ASP A O 1
ATOM 669 N N . VAL A 1 87 ? -5.707 0.017 6.306 1.00 95.06 87 VAL A N 1
ATOM 670 C CA . VAL A 1 87 ? -5.193 1.248 6.924 1.00 95.06 87 VAL A CA 1
ATOM 671 C C . VAL A 1 87 ? -4.897 1.009 8.401 1.00 95.06 87 VAL A C 1
ATOM 673 O O . VAL A 1 87 ? -3.865 1.476 8.908 1.00 95.06 87 VAL A O 1
ATOM 676 N N . GLU A 1 88 ? -5.733 0.229 9.077 1.00 94.25 88 GLU A N 1
ATOM 677 C CA . GLU A 1 88 ? -5.556 -0.189 10.457 1.00 94.25 88 GLU A CA 1
ATOM 678 C C . GLU A 1 88 ? -4.337 -1.094 10.623 1.00 94.25 88 GLU A C 1
ATOM 680 O O . GLU A 1 88 ? -3.624 -0.950 11.619 1.00 94.25 88 GLU A O 1
ATOM 685 N N . GLU A 1 89 ? -4.035 -1.979 9.675 1.00 93.62 89 GLU A N 1
ATOM 686 C CA . GLU A 1 89 ? -2.812 -2.789 9.687 1.00 93.62 89 GLU A CA 1
ATOM 687 C C . GLU A 1 89 ? -1.578 -1.926 9.374 1.00 93.62 89 GLU A C 1
ATOM 689 O O . GLU A 1 89 ? -0.554 -2.010 10.059 1.00 93.62 89 GLU A O 1
ATOM 694 N N . MET A 1 90 ? -1.664 -1.050 8.366 1.00 93.44 90 MET A N 1
ATOM 695 C CA . MET A 1 90 ? -0.574 -0.150 7.963 1.00 93.44 90 MET A CA 1
ATOM 696 C C . MET A 1 90 ? -0.207 0.886 9.022 1.00 93.44 90 MET A C 1
ATOM 698 O O . MET A 1 90 ? 0.931 1.371 9.027 1.00 93.44 90 MET A O 1
ATOM 702 N N . LYS A 1 91 ? -1.178 1.288 9.853 1.00 91.94 91 LYS A N 1
ATOM 703 C CA . LYS A 1 91 ? -1.119 2.473 10.724 1.00 91.94 91 LYS A CA 1
ATOM 704 C C . LYS A 1 91 ? -0.754 3.752 9.955 1.00 91.94 91 LYS A C 1
ATOM 706 O O . LYS A 1 91 ? -0.091 4.642 10.494 1.00 91.94 91 LYS A O 1
ATOM 711 N N . ARG A 1 92 ? -1.122 3.827 8.668 1.00 92.12 92 ARG A N 1
ATOM 712 C CA . ARG A 1 92 ? -0.798 4.932 7.749 1.00 92.12 92 ARG A CA 1
ATOM 713 C C . ARG A 1 92 ? -1.855 5.077 6.659 1.00 92.12 92 ARG A C 1
ATOM 715 O O . ARG A 1 92 ? -2.323 4.089 6.114 1.00 92.12 92 ARG A O 1
ATOM 722 N N . THR A 1 93 ? -2.096 6.319 6.252 1.00 93.81 93 THR A N 1
ATOM 723 C CA . THR A 1 93 ? -3.012 6.701 5.160 1.00 93.81 93 THR A CA 1
ATOM 724 C C . THR A 1 93 ? -2.288 6.997 3.844 1.00 93.81 93 THR A C 1
ATOM 726 O O . THR A 1 93 ? -2.852 7.576 2.918 1.00 93.81 93 THR A O 1
ATOM 729 N N . MET A 1 94 ? -1.001 6.654 3.754 1.00 93.69 94 MET A N 1
ATOM 730 C CA . MET A 1 94 ? -0.198 6.879 2.557 1.00 93.69 94 MET A CA 1
ATOM 731 C C . MET A 1 94 ? 0.790 5.738 2.349 1.00 93.69 94 MET A C 1
ATOM 733 O O . MET A 1 94 ? 1.458 5.307 3.294 1.00 93.69 94 MET A O 1
ATOM 737 N N . ILE A 1 95 ? 0.932 5.319 1.095 1.00 94.69 95 ILE A N 1
ATOM 738 C CA . ILE A 1 95 ? 1.985 4.412 0.656 1.00 94.69 95 ILE A CA 1
ATOM 739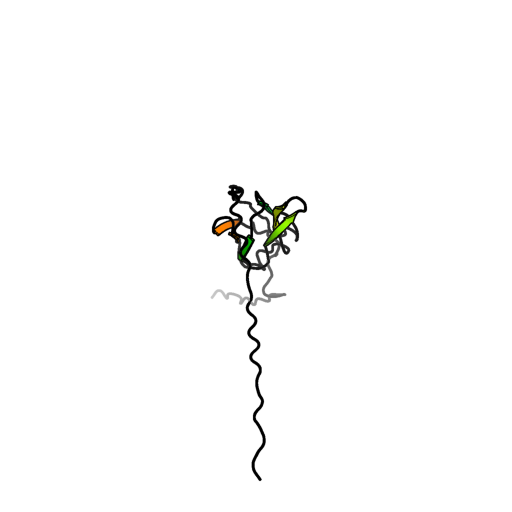 C C . ILE A 1 95 ? 2.943 5.197 -0.234 1.00 94.69 95 ILE A C 1
ATOM 741 O O . ILE A 1 95 ? 2.544 5.755 -1.255 1.00 94.69 95 ILE A O 1
ATOM 745 N N . LYS A 1 96 ? 4.215 5.250 0.150 1.00 94.00 96 LYS A N 1
ATOM 746 C CA . LYS A 1 96 ? 5.291 5.840 -0.651 1.00 94.00 96 LYS A CA 1
ATOM 747 C C . LYS A 1 96 ? 6.083 4.733 -1.318 1.00 94.00 96 LYS A C 1
ATOM 749 O O . LYS A 1 96 ? 6.451 3.767 -0.655 1.00 94.00 96 LYS A O 1
ATOM 754 N N . VAL A 1 97 ? 6.361 4.882 -2.603 1.00 93.69 97 VAL A N 1
ATOM 755 C CA . VAL A 1 97 ? 7.157 3.941 -3.391 1.00 93.69 97 VAL A CA 1
ATOM 756 C C . VAL A 1 97 ? 8.317 4.696 -4.010 1.00 93.69 97 VAL A C 1
ATOM 758 O O . VAL A 1 97 ? 8.109 5.711 -4.675 1.00 93.69 97 VAL A O 1
ATOM 761 N N . VAL A 1 98 ? 9.525 4.192 -3.785 1.00 93.12 98 VAL A N 1
ATOM 762 C CA . VAL A 1 98 ? 10.753 4.728 -4.362 1.00 93.12 98 VAL A CA 1
ATOM 763 C C . VAL A 1 98 ? 11.193 3.814 -5.493 1.00 93.12 98 VAL A C 1
ATOM 765 O O . VAL A 1 98 ? 11.464 2.624 -5.303 1.00 93.12 98 VAL A O 1
ATOM 768 N N . LEU A 1 99 ? 11.260 4.391 -6.682 1.00 92.50 99 LEU A N 1
ATOM 769 C CA . LEU A 1 99 ? 11.699 3.750 -7.906 1.00 92.50 99 LEU A CA 1
ATOM 770 C C . LEU A 1 99 ? 12.979 4.411 -8.406 1.00 92.50 99 LEU A C 1
ATOM 772 O O . LEU A 1 99 ? 13.255 5.572 -8.106 1.00 92.50 99 LEU A O 1
ATOM 776 N N . ILE A 1 100 ? 13.747 3.676 -9.199 1.00 91.06 100 ILE A N 1
ATOM 777 C CA . ILE A 1 100 ? 14.961 4.177 -9.834 1.00 91.06 100 ILE A CA 1
ATOM 778 C C . ILE A 1 100 ? 14.795 4.053 -11.345 1.00 91.06 100 ILE A C 1
ATOM 780 O O . ILE A 1 100 ? 14.610 2.950 -11.862 1.00 91.06 100 ILE A O 1
ATOM 784 N N . CYS A 1 101 ? 14.874 5.192 -12.031 1.00 87.81 101 CYS A N 1
ATOM 785 C CA . CYS A 1 101 ? 14.939 5.306 -13.486 1.00 87.81 101 CYS A CA 1
ATOM 786 C C . CYS A 1 101 ? 15.640 6.628 -13.817 1.00 87.81 101 CYS A C 1
ATOM 788 O O . CYS A 1 101 ? 15.086 7.709 -13.601 1.00 87.81 101 CYS A O 1
ATOM 790 N N . ASN A 1 102 ? 16.902 6.544 -14.255 1.00 85.88 102 ASN A N 1
ATOM 791 C CA . ASN A 1 102 ? 17.794 7.697 -14.460 1.00 85.88 102 ASN A CA 1
ATOM 792 C C . ASN A 1 102 ? 17.886 8.642 -13.237 1.00 85.88 102 ASN A C 1
ATOM 794 O O . ASN A 1 102 ? 18.072 9.848 -13.382 1.00 85.88 102 ASN A O 1
ATOM 798 N N . GLY A 1 103 ? 17.726 8.089 -12.032 1.00 86.50 103 GLY A N 1
ATOM 799 C CA . GLY A 1 103 ? 17.619 8.825 -10.772 1.00 86.50 103 GLY A CA 1
ATOM 800 C C . GLY A 1 103 ? 16.488 8.293 -9.895 1.00 86.50 103 GLY A C 1
ATOM 801 O O . GLY A 1 103 ? 15.720 7.424 -10.312 1.00 86.50 103 GLY A O 1
ATOM 802 N N . GLU A 1 104 ? 16.402 8.805 -8.670 1.00 90.12 104 GLU A N 1
ATOM 803 C CA . GLU A 1 104 ? 15.335 8.451 -7.736 1.00 90.12 104 GLU A CA 1
ATOM 804 C C . GLU A 1 104 ? 14.017 9.133 -8.120 1.00 90.12 104 GLU A C 1
ATOM 806 O O . GLU A 1 104 ? 13.972 10.312 -8.486 1.00 90.12 104 GLU A O 1
ATOM 811 N N . LYS A 1 105 ? 12.930 8.371 -8.036 1.00 88.81 105 LYS A N 1
ATOM 812 C CA . LYS A 1 105 ? 11.574 8.785 -8.373 1.00 88.81 105 LYS A CA 1
ATOM 813 C C . LYS A 1 105 ? 10.630 8.308 -7.276 1.00 88.81 105 LYS A C 1
ATOM 815 O O . LYS A 1 105 ? 10.637 7.132 -6.924 1.00 88.81 105 LYS A O 1
ATOM 820 N N . ILE A 1 106 ? 9.808 9.210 -6.744 1.00 90.31 106 ILE A N 1
ATOM 821 C CA . ILE A 1 106 ? 8.904 8.909 -5.629 1.00 90.31 106 ILE A CA 1
ATOM 822 C C . ILE A 1 106 ? 7.462 8.994 -6.113 1.00 90.31 106 ILE A C 1
ATOM 824 O O . ILE A 1 106 ? 7.033 10.027 -6.622 1.00 90.31 106 ILE A O 1
ATOM 828 N N . ILE A 1 107 ? 6.707 7.919 -5.901 1.00 89.44 107 ILE A N 1
ATOM 829 C CA . ILE A 1 107 ? 5.263 7.862 -6.129 1.00 89.44 107 ILE A CA 1
ATOM 830 C C . ILE A 1 107 ? 4.579 7.762 -4.773 1.00 89.44 107 ILE A C 1
ATOM 832 O O . ILE A 1 107 ? 4.984 6.970 -3.922 1.00 89.44 107 ILE A O 1
ATOM 836 N N . THR A 1 108 ? 3.550 8.576 -4.560 1.00 91.75 108 THR A N 1
ATOM 837 C CA . THR A 1 108 ? 2.743 8.531 -3.338 1.00 91.75 108 THR A CA 1
ATOM 838 C C . THR A 1 108 ? 1.314 8.149 -3.686 1.00 91.75 108 THR A C 1
ATOM 840 O O . THR A 1 108 ? 0.697 8.782 -4.540 1.00 91.75 108 THR A O 1
ATOM 843 N N . PHE A 1 109 ? 0.802 7.142 -2.987 1.00 92.44 109 PHE A N 1
ATOM 844 C CA . PHE A 1 109 ? -0.575 6.674 -3.051 1.00 92.44 109 PHE A CA 1
ATOM 845 C C . PHE A 1 109 ? -1.275 7.045 -1.741 1.00 92.44 109 PHE A C 1
ATOM 847 O O . PHE A 1 109 ? -1.036 6.387 -0.722 1.00 92.44 109 PHE A O 1
ATOM 854 N N . PRO A 1 110 ? -2.090 8.112 -1.708 1.00 93.94 110 PRO A N 1
ATOM 855 C CA . PRO A 1 110 ? -3.009 8.330 -0.603 1.00 93.94 110 PRO A CA 1
ATOM 85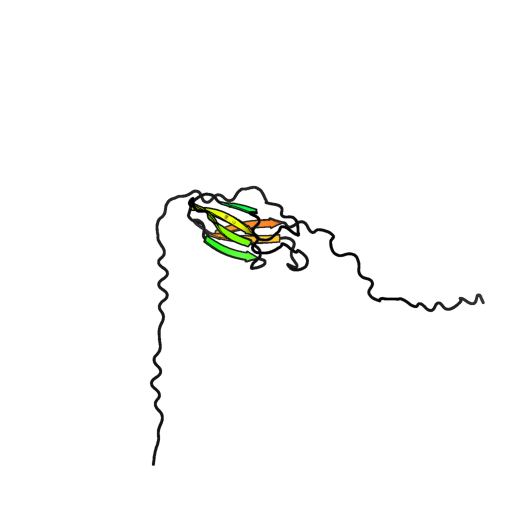6 C C . PRO A 1 110 ? -4.007 7.172 -0.542 1.00 93.94 110 PRO A C 1
ATOM 858 O O . PRO A 1 110 ? -4.445 6.676 -1.582 1.00 93.94 110 PRO A O 1
ATOM 861 N N . VAL A 1 111 ? -4.359 6.753 0.669 1.00 94.94 111 VAL A N 1
ATOM 862 C CA . VAL A 1 111 ? -5.322 5.681 0.918 1.00 94.94 111 VAL A CA 1
ATOM 863 C C . VAL A 1 111 ? -6.512 6.265 1.666 1.00 94.94 111 VAL A C 1
ATOM 865 O O . VAL A 1 111 ? -6.352 6.833 2.746 1.00 94.94 111 VAL A O 1
ATOM 868 N N . THR A 1 112 ? -7.697 6.147 1.078 1.00 94.00 112 THR A N 1
ATOM 869 C CA . THR A 1 112 ? -8.962 6.475 1.733 1.00 94.00 112 THR A CA 1
ATOM 870 C C . THR A 1 112 ? -9.373 5.324 2.640 1.00 94.00 112 THR A C 1
ATOM 872 O O . THR A 1 112 ? -9.615 4.219 2.153 1.00 94.00 112 THR A O 1
ATOM 875 N N . GLU A 1 113 ? -9.458 5.616 3.935 1.00 93.31 113 GLU A N 1
ATOM 876 C CA . GLU A 1 113 ? -9.982 4.725 4.974 1.00 93.31 113 GLU A CA 1
ATOM 877 C C . GLU A 1 113 ? -11.460 4.413 4.730 1.00 93.31 113 GLU A C 1
ATOM 879 O O . GLU A 1 113 ? -12.239 5.275 4.298 1.00 93.31 113 GLU A O 1
ATOM 884 N N . ARG A 1 114 ? -11.851 3.175 5.018 1.00 91.19 114 ARG A N 1
ATOM 885 C CA . ARG A 1 114 ? -13.237 2.733 4.988 1.00 91.19 114 ARG A CA 1
ATOM 886 C C . ARG A 1 114 ? -13.670 2.383 6.407 1.00 91.19 114 ARG A C 1
ATOM 888 O O . ARG A 1 114 ?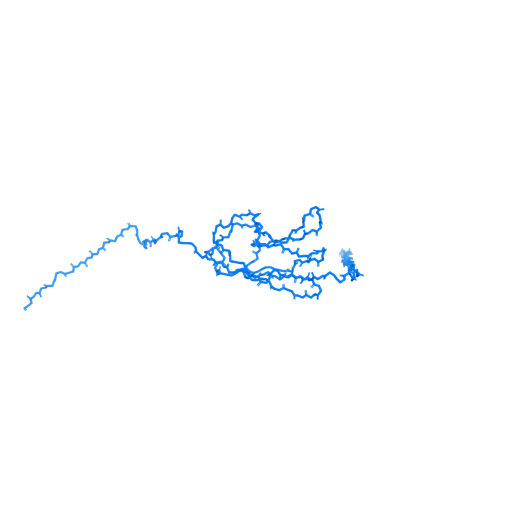 -12.991 1.667 7.121 1.00 91.19 114 ARG A O 1
ATOM 895 N N . ASN A 1 115 ? -14.852 2.852 6.807 1.00 89.19 115 ASN A N 1
ATOM 896 C CA . ASN A 1 115 ? -15.409 2.531 8.121 1.00 89.19 115 ASN A CA 1
ATOM 897 C C . ASN A 1 115 ? -15.869 1.062 8.181 1.00 89.19 115 ASN A C 1
ATOM 899 O O . ASN A 1 115 ? -17.036 0.760 7.921 1.00 89.19 115 ASN A O 1
ATOM 903 N N . GLU A 1 116 ? -14.939 0.157 8.476 1.00 90.06 116 GLU A N 1
ATOM 904 C CA . GLU A 1 116 ? -15.182 -1.289 8.572 1.00 90.06 116 GLU A CA 1
ATOM 905 C C . GLU A 1 116 ? -15.212 -1.807 10.008 1.00 90.06 116 GLU A C 1
ATOM 907 O O . GLU A 1 116 ? -15.743 -2.889 10.266 1.00 90.06 116 GLU A O 1
ATOM 912 N N . TYR A 1 117 ? -14.699 -1.015 10.950 1.00 88.62 117 TYR A N 1
ATOM 913 C CA . TYR A 1 117 ? -14.633 -1.363 12.361 1.00 88.62 117 TYR A CA 1
ATOM 914 C C . TYR A 1 117 ? -15.779 -0.694 13.127 1.00 88.62 117 TYR A C 1
ATOM 916 O O . TYR A 1 117 ? -15.690 0.490 13.464 1.00 88.62 117 TYR A O 1
ATOM 924 N N . PRO A 1 118 ? -16.871 -1.423 13.439 1.00 91.38 118 PRO A N 1
ATOM 925 C CA . PRO A 1 118 ? -17.909 -0.878 14.299 1.00 91.38 118 PRO A CA 1
ATOM 926 C C . PRO A 1 118 ? -17.330 -0.560 15.687 1.00 91.38 118 PRO A C 1
ATOM 928 O O . PRO A 1 118 ? -16.390 -1.225 16.137 1.00 91.38 118 PRO A O 1
ATOM 931 N N . PRO A 1 119 ? -17.897 0.426 16.404 1.00 93.75 119 PRO A N 1
ATOM 932 C CA . PRO A 1 119 ? -17.444 0.744 17.748 1.00 93.75 119 PRO A CA 1
ATOM 933 C C . PRO A 1 119 ? -17.594 -0.475 18.662 1.00 93.75 119 PRO A C 1
ATOM 935 O O . PRO A 1 119 ? -18.626 -1.149 18.667 1.00 93.75 119 PRO A O 1
ATOM 938 N N . LEU A 1 120 ? -16.561 -0.736 19.461 1.00 93.88 120 LEU A N 1
ATOM 939 C CA . LEU A 1 120 ? -16.561 -1.803 20.454 1.00 93.88 120 LEU A CA 1
ATOM 940 C C . LEU A 1 120 ? -16.814 -1.211 21.840 1.00 93.88 120 LEU A C 1
ATOM 942 O O . LEU A 1 120 ? -16.137 -0.272 22.263 1.00 93.88 120 LEU A O 1
ATOM 946 N N . PHE A 1 121 ? -17.780 -1.777 22.562 1.00 95.94 121 PHE A N 1
ATOM 947 C CA . PHE A 1 121 ? -17.944 -1.479 23.981 1.00 95.94 121 PHE A CA 1
ATOM 948 C C . PHE A 1 121 ? -16.738 -2.005 24.763 1.00 95.94 121 PHE A C 1
ATOM 950 O O . PHE A 1 121 ? -16.249 -3.103 24.502 1.00 95.94 121 PHE A O 1
ATOM 957 N N . THR A 1 122 ? -16.273 -1.234 25.748 1.00 96.25 122 THR A N 1
ATOM 958 C CA . THR A 1 122 ? -15.145 -1.645 26.600 1.00 96.25 122 THR A CA 1
ATOM 959 C C . THR A 1 122 ? -15.500 -2.803 27.529 1.00 96.25 122 THR A C 1
ATOM 961 O O . THR A 1 122 ? -14.620 -3.578 27.885 1.00 96.25 122 THR A O 1
ATOM 964 N N . ASN A 1 123 ? -16.779 -2.945 27.890 1.00 96.44 123 ASN A N 1
ATOM 965 C CA . ASN A 1 123 ? -17.303 -4.076 28.645 1.00 96.44 123 ASN A CA 1
ATOM 966 C C . ASN A 1 123 ? -18.453 -4.736 27.885 1.00 96.44 123 ASN A C 1
ATOM 968 O O . ASN A 1 123 ? -19.218 -4.073 27.187 1.00 96.44 123 ASN A O 1
ATOM 972 N N . THR A 1 124 ? -18.627 -6.039 28.091 1.00 96.00 124 THR A N 1
ATOM 973 C CA . THR A 1 124 ? -19.783 -6.793 27.577 1.00 96.00 124 THR A CA 1
ATOM 974 C C . THR A 1 124 ? -21.095 -6.384 28.251 1.00 96.00 124 THR A C 1
ATOM 976 O O . THR A 1 124 ? -22.167 -6.552 27.678 1.00 96.00 124 THR A O 1
ATOM 979 N N . SER A 1 125 ? -21.014 -5.826 29.461 1.00 96.31 125 SER A N 1
ATOM 980 C CA . SER A 1 125 ? -22.136 -5.270 30.215 1.00 96.31 125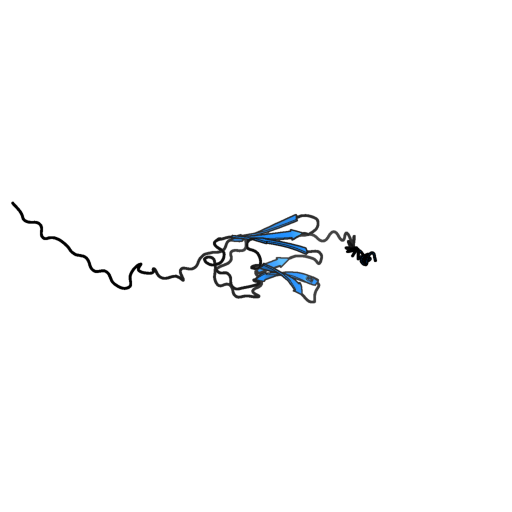 SER A CA 1
ATOM 981 C C . SER A 1 125 ? -21.652 -4.185 31.172 1.00 96.31 125 SER A C 1
ATOM 983 O O . SER A 1 125 ? -20.524 -4.253 31.661 1.00 96.31 125 SER A O 1
ATOM 985 N N . TYR A 1 126 ? -22.521 -3.231 31.501 1.00 96.12 126 TYR A N 1
ATOM 986 C CA . TYR A 1 126 ? -22.247 -2.188 32.487 1.00 96.12 126 TYR A CA 1
ATOM 987 C C . TYR A 1 126 ? -23.308 -2.232 33.582 1.00 96.12 126 TYR A C 1
ATOM 989 O O . TYR A 1 126 ? -24.502 -2.214 33.291 1.00 96.12 126 TYR A O 1
ATOM 997 N N . THR A 1 127 ? -22.862 -2.234 34.835 1.00 96.19 127 THR A N 1
ATOM 998 C CA . THR A 1 127 ? -23.726 -2.053 36.004 1.00 96.19 127 THR A CA 1
ATOM 999 C C . THR A 1 127 ? -23.324 -0.756 36.679 1.00 96.19 127 THR A C 1
ATOM 1001 O O . THR A 1 127 ? -22.170 -0.593 37.072 1.00 96.19 127 THR A O 1
ATOM 1004 N N . ILE A 1 128 ? -24.273 0.165 36.814 1.00 95.12 128 ILE A N 1
ATOM 1005 C CA . ILE A 1 128 ? -24.075 1.440 37.501 1.00 95.12 128 ILE A CA 1
ATOM 1006 C C . ILE A 1 128 ? -24.902 1.454 38.784 1.00 95.12 128 ILE A C 1
ATOM 1008 O O . ILE A 1 128 ? -26.050 1.016 38.791 1.00 95.12 128 ILE A O 1
ATOM 1012 N N . GLN A 1 129 ? -24.319 1.948 39.874 1.00 93.25 129 GLN A N 1
ATOM 1013 C CA . GLN A 1 129 ? -25.046 2.206 41.115 1.00 93.25 129 GLN A CA 1
ATOM 1014 C C . GLN A 1 129 ? -25.206 3.713 41.272 1.00 93.25 129 GLN A C 1
ATOM 1016 O O . GLN A 1 129 ? -24.220 4.448 41.296 1.00 93.25 129 GLN A O 1
ATOM 1021 N N . VAL A 1 130 ? -26.452 4.166 41.366 1.00 92.62 130 VAL A N 1
ATOM 1022 C CA . VAL A 1 130 ? -26.788 5.574 41.576 1.00 92.62 130 VAL A CA 1
ATOM 1023 C C . VAL A 1 130 ? -27.366 5.706 42.975 1.00 92.62 130 VAL A C 1
ATOM 1025 O O . VAL A 1 130 ? -28.318 5.010 43.322 1.00 92.62 130 VAL A O 1
ATOM 1028 N N . LYS A 1 131 ? -26.771 6.579 43.792 1.00 92.19 131 LYS A N 1
ATOM 1029 C CA . LYS A 1 131 ? -27.295 6.891 45.121 1.00 92.19 131 LYS A CA 1
ATOM 1030 C C . LYS A 1 131 ? -28.450 7.878 44.983 1.00 92.19 131 LYS A C 1
ATOM 1032 O O . LYS A 1 131 ? -28.327 8.873 44.274 1.00 92.19 131 LYS A O 1
ATOM 1037 N N . GLU A 1 132 ? -29.544 7.612 45.684 1.00 90.50 132 GLU A N 1
ATOM 1038 C CA . GLU A 1 132 ? -30.664 8.544 45.775 1.00 90.50 132 GLU A CA 1
ATOM 1039 C C . GLU A 1 132 ? -30.222 9.851 46.456 1.00 90.50 132 GLU A C 1
ATOM 1041 O O . GLU A 1 132 ? -29.525 9.834 47.477 1.00 90.50 132 GLU A O 1
ATOM 1046 N N . ALA A 1 133 ? -30.600 10.991 45.872 1.00 79.25 133 ALA A N 1
ATOM 1047 C CA . ALA A 1 133 ? -30.370 12.299 46.469 1.00 79.25 133 ALA A CA 1
ATOM 1048 C C . ALA A 1 133 ? -31.457 12.563 47.519 1.00 79.25 133 ALA A C 1
ATOM 1050 O O . ALA A 1 133 ? -32.610 12.820 47.184 1.00 79.25 133 ALA A O 1
ATOM 1051 N N . SER A 1 134 ? -31.094 12.498 48.799 1.00 67.19 134 SER A N 1
ATOM 1052 C CA . SER A 1 134 ? -31.967 12.937 49.886 1.00 67.19 134 SER A CA 1
ATOM 1053 C C . SER A 1 134 ? -32.012 14.467 49.902 1.00 67.19 134 SER A C 1
ATOM 1055 O O . SER A 1 134 ? -31.024 15.097 50.284 1.00 67.19 134 SER A O 1
ATOM 1057 N N . ASN A 1 135 ? -33.136 15.059 49.491 1.00 67.75 135 ASN A N 1
ATOM 1058 C CA . ASN A 1 135 ? -33.426 16.467 49.766 1.00 67.75 135 ASN A CA 1
ATOM 1059 C C . ASN A 1 135 ? -33.524 16.640 51.292 1.00 67.75 135 ASN A C 1
ATOM 1061 O O . ASN A 1 135 ? -34.419 16.057 51.908 1.00 67.75 135 ASN A O 1
ATOM 1065 N N . GLN A 1 136 ? -32.569 17.365 51.883 1.00 49.41 136 GLN A N 1
ATOM 1066 C CA . GLN A 1 136 ? -32.664 17.885 53.253 1.00 49.41 136 GLN A CA 1
ATOM 1067 C C . GLN A 1 136 ? -33.524 19.145 53.277 1.00 49.41 136 GLN A C 1
ATOM 1069 O O . GLN A 1 136 ? -33.400 19.947 52.323 1.00 49.41 136 GLN A O 1
#

Foldseek 3Di:
DDDDDDDDDDDDDDDDDDPPPPPPPVFPFDFPPDQQEAEAFPAFFAWRGWTGAQDKDWDAKQVGQQKDWDADPVRTITITGRGGGDCVVSVDQKMWTWMDDVHIDIHIYGYHYDPPDDDDDPDPDDDDDDDDDDDD

Organism: Octopus bimaculoides (NCBI:txid37653)

Secondary structure (DSSP, 8-state):
-----------------------------PPPSS--PEETTPPTT-EEEEE-SS--EEEEEESTTSEEEEE-TTS-EEEEESS---HHHHT-SEEEEEEESSSEEEEEEEEE----SPPPPSSS------------

Sequence (136 aa):
MKANDGLTLWLVVIQLLVVLKTGFVSGVCDIPSSTILLTENVPKDTVVANLTTDNWSFSNSTPFGYITLQNNTFGYFYLKTAKVIDVEEMKRTMIKVVLICNGEKIITFPVTERNEYPPLFTNTSYTIQVKEASNQ

Radius of gyration: 27.59 Å; chains: 1; bounding box: 86×52×77 Å